Protein AF-A0A8J5D148-F1 (afdb_monomer)

Structure (mmCIF, N/CA/C/O backbone):
data_AF-A0A8J5D148-F1
#
_entry.id   AF-A0A8J5D148-F1
#
loop_
_atom_site.group_PDB
_atom_site.id
_atom_site.type_symbol
_atom_site.label_atom_id
_atom_site.label_alt_id
_atom_site.label_comp_id
_atom_site.label_asym_id
_atom_site.label_entity_id
_atom_site.label_seq_id
_atom_site.pdbx_PDB_ins_code
_atom_site.Cartn_x
_atom_site.Cartn_y
_atom_site.Cartn_z
_atom_site.occupancy
_atom_site.B_iso_or_equiv
_atom_site.auth_seq_id
_atom_site.auth_comp_id
_atom_site.auth_asym_id
_atom_site.auth_atom_id
_atom_site.pdbx_PDB_model_num
ATOM 1 N N . MET A 1 1 ? -12.281 -21.585 1.183 1.00 41.25 1 MET A N 1
ATOM 2 C CA . MET A 1 1 ? -13.255 -20.604 0.666 1.00 41.25 1 MET A CA 1
ATOM 3 C C . MET A 1 1 ? -12.756 -19.245 1.126 1.00 41.25 1 MET A C 1
ATOM 5 O O . MET A 1 1 ? -12.766 -19.003 2.324 1.00 41.25 1 MET A O 1
ATOM 9 N N . GLU A 1 2 ? -12.161 -18.438 0.244 1.00 59.06 2 GLU A N 1
ATOM 10 C CA . GLU A 1 2 ? -11.702 -17.100 0.647 1.00 59.06 2 GLU A CA 1
ATOM 11 C C . GLU A 1 2 ? -12.929 -16.235 0.947 1.00 59.06 2 GLU A C 1
ATOM 13 O O . GLU A 1 2 ? -13.855 -16.173 0.136 1.00 59.06 2 GLU A O 1
ATOM 18 N N . MET A 1 3 ? -12.967 -15.601 2.123 1.00 58.34 3 MET A N 1
ATOM 19 C CA . MET A 1 3 ? -14.024 -14.639 2.430 1.00 58.34 3 MET A CA 1
ATOM 20 C C . MET A 1 3 ? -13.976 -13.491 1.411 1.00 58.34 3 MET A C 1
ATOM 22 O O . MET A 1 3 ? -12.887 -12.983 1.119 1.00 58.34 3 MET A O 1
ATOM 26 N N . PRO A 1 4 ? -15.130 -13.052 0.877 1.00 70.19 4 PRO A N 1
ATOM 27 C CA . PRO A 1 4 ? -15.164 -11.924 -0.039 1.00 70.19 4 PRO A CA 1
ATOM 28 C C . PRO A 1 4 ? -14.619 -10.676 0.664 1.00 70.19 4 PRO A C 1
ATOM 30 O O . PRO A 1 4 ? -15.040 -10.331 1.767 1.00 70.19 4 PRO A O 1
ATOM 33 N N . LYS A 1 5 ? -13.670 -9.986 0.022 1.00 76.31 5 LYS A N 1
ATOM 34 C CA . LYS A 1 5 ? -13.105 -8.722 0.520 1.00 76.31 5 LYS A CA 1
ATOM 35 C C . LYS A 1 5 ? -14.107 -7.587 0.301 1.00 76.31 5 LYS A C 1
ATOM 37 O O . LYS A 1 5 ? -13.971 -6.814 -0.650 1.00 76.31 5 LYS A O 1
ATOM 42 N N . VAL A 1 6 ? -15.113 -7.509 1.171 1.00 84.56 6 VAL A N 1
ATOM 43 C CA . VAL A 1 6 ? -16.148 -6.467 1.160 1.00 84.56 6 VAL A CA 1
ATOM 44 C C . VAL A 1 6 ? -15.522 -5.104 1.471 1.00 84.56 6 VAL A C 1
ATOM 46 O O . VAL A 1 6 ? -14.596 -4.988 2.273 1.00 84.56 6 VAL A O 1
ATOM 49 N N . TYR A 1 7 ? -15.975 -4.064 0.773 1.00 87.44 7 TYR A N 1
ATOM 50 C CA . TYR A 1 7 ? -15.598 -2.687 1.077 1.00 87.44 7 TYR A CA 1
ATOM 51 C C . TYR A 1 7 ? -16.505 -2.160 2.191 1.00 87.44 7 TYR A C 1
ATOM 53 O O . TYR A 1 7 ? -17.708 -2.021 1.984 1.00 87.44 7 TYR A O 1
ATOM 61 N N . GLU A 1 8 ? -15.927 -1.864 3.351 1.00 90.00 8 GLU A N 1
ATOM 62 C CA . GLU A 1 8 ? -16.644 -1.421 4.548 1.00 90.00 8 GLU A CA 1
ATOM 63 C C . GLU A 1 8 ? -15.942 -0.219 5.200 1.00 90.00 8 GLU A C 1
ATOM 65 O O . GLU A 1 8 ? -14.727 -0.048 5.029 1.00 90.00 8 GLU A O 1
ATOM 70 N N . PRO A 1 9 ? -16.686 0.654 5.906 1.00 90.69 9 PRO A N 1
ATOM 71 C CA . PRO A 1 9 ? -16.088 1.744 6.661 1.00 90.69 9 PRO A CA 1
ATOM 72 C C . PRO A 1 9 ? -15.226 1.203 7.803 1.00 90.69 9 PRO A C 1
ATOM 74 O O . PRO A 1 9 ? -15.547 0.195 8.428 1.00 90.69 9 PRO A O 1
ATOM 77 N N . ILE A 1 10 ? -14.138 1.909 8.095 1.00 91.69 10 ILE A N 1
ATOM 78 C CA . ILE A 1 10 ? -13.222 1.560 9.181 1.00 91.69 10 ILE A CA 1
ATOM 79 C C . ILE A 1 10 ? -13.558 2.424 10.402 1.00 91.69 10 ILE A C 1
ATOM 81 O O . ILE A 1 10 ? -13.783 3.624 10.230 1.00 91.69 10 ILE A O 1
ATOM 85 N N . PRO A 1 11 ? -13.575 1.861 11.624 1.00 92.88 11 PRO A N 1
ATOM 86 C CA . PRO A 1 11 ? -13.984 2.594 12.822 1.00 92.88 11 PRO A CA 1
ATOM 87 C C . PRO A 1 11 ? -13.018 3.716 13.229 1.00 92.88 11 PRO A C 1
ATOM 89 O O . PRO A 1 11 ? -13.456 4.725 13.774 1.00 92.88 11 PRO A O 1
ATOM 92 N N . SER A 1 12 ? -11.710 3.562 12.994 1.00 96.44 12 SER A N 1
ATOM 93 C CA . SER A 1 12 ? -10.700 4.571 13.340 1.00 96.44 12 SER A CA 1
ATOM 94 C C . SER A 1 12 ? -9.389 4.370 12.571 1.00 96.44 12 SER A C 1
ATOM 96 O O . SER A 1 12 ? -9.133 3.297 12.022 1.00 96.44 12 SER A O 1
ATOM 98 N N . PHE A 1 13 ? -8.528 5.393 12.561 1.00 95.62 13 PHE A N 1
ATOM 99 C CA . PHE A 1 13 ? -7.180 5.285 11.988 1.00 95.62 13 PHE A CA 1
ATOM 100 C C . PHE A 1 13 ? -6.285 4.299 12.743 1.00 95.62 13 PHE A C 1
ATOM 102 O O . PHE A 1 13 ? -5.519 3.599 12.099 1.00 95.62 13 PHE A O 1
ATOM 109 N N . SER A 1 14 ? -6.417 4.193 14.068 1.00 96.75 14 SER A N 1
ATOM 110 C CA . SER A 1 14 ? -5.658 3.211 14.860 1.00 96.75 14 SER A CA 1
ATOM 111 C C . SER A 1 14 ? -6.025 1.777 14.466 1.00 96.75 14 SER A C 1
ATOM 113 O O . SER A 1 14 ? -5.141 0.972 14.206 1.00 96.75 14 SER A O 1
ATOM 115 N N . ALA A 1 15 ? -7.317 1.483 14.279 1.00 96.00 15 ALA A N 1
ATOM 116 C CA . ALA A 1 15 ? -7.740 0.165 13.806 1.00 96.00 15 ALA A CA 1
ATOM 117 C C . ALA A 1 15 ? -7.246 -0.141 12.377 1.00 96.00 15 ALA A C 1
ATOM 119 O O . ALA A 1 15 ? -6.964 -1.295 12.046 1.00 96.00 15 ALA A O 1
ATOM 120 N N . LEU A 1 16 ? -7.157 0.879 11.511 1.00 96.06 16 LEU A N 1
ATOM 121 C CA . LEU A 1 16 ? -6.555 0.732 10.183 1.00 96.06 16 LEU A CA 1
ATOM 122 C C . LEU A 1 16 ? -5.058 0.435 10.292 1.00 96.06 16 LEU A C 1
ATOM 124 O O . LEU A 1 16 ? -4.578 -0.471 9.617 1.00 96.06 16 LEU A O 1
ATOM 128 N N . GLU A 1 17 ? -4.344 1.181 11.128 1.00 97.38 17 GLU A N 1
ATOM 129 C CA . GLU A 1 17 ? -2.909 1.028 11.341 1.00 97.38 17 GLU A CA 1
ATOM 130 C C . GLU A 1 17 ? -2.564 -0.392 11.796 1.00 97.38 17 GLU A C 1
ATOM 132 O O . GLU A 1 17 ? -1.783 -1.058 11.117 1.00 97.38 17 GLU A O 1
ATOM 137 N N . ASP A 1 18 ? -3.225 -0.900 12.840 1.00 96.81 18 ASP A N 1
ATOM 138 C CA . ASP A 1 18 ? -3.003 -2.256 13.358 1.00 96.81 18 ASP A CA 1
ATOM 139 C C . ASP A 1 18 ? -3.196 -3.316 12.261 1.00 96.81 18 ASP A C 1
ATOM 141 O O . ASP A 1 18 ? -2.394 -4.239 12.082 1.00 96.81 18 ASP A O 1
ATOM 145 N N . ARG A 1 19 ? -4.251 -3.154 11.452 1.00 95.56 19 ARG A N 1
ATOM 146 C CA . ARG A 1 19 ? -4.561 -4.076 10.355 1.00 95.56 19 ARG A CA 1
ATOM 147 C C . ARG A 1 19 ? -3.526 -3.999 9.232 1.00 95.56 19 ARG A C 1
ATOM 149 O O . ARG A 1 19 ? -3.182 -5.029 8.650 1.00 95.56 19 ARG A O 1
ATOM 156 N N . LEU A 1 20 ? -3.026 -2.806 8.911 1.00 96.75 20 LEU A N 1
ATOM 157 C CA . LEU A 1 20 ? -1.981 -2.620 7.904 1.00 96.75 20 LEU A CA 1
ATOM 158 C C . LEU A 1 20 ? -0.622 -3.139 8.380 1.00 96.75 20 LEU A C 1
ATOM 160 O O . LEU A 1 20 ? 0.084 -3.752 7.579 1.00 96.75 20 LEU A O 1
ATOM 164 N N . GLN A 1 21 ? -0.281 -2.963 9.657 1.00 97.25 21 GLN A N 1
ATOM 165 C CA . GLN A 1 21 ? 0.923 -3.534 10.262 1.00 97.25 21 GLN A CA 1
ATOM 166 C C . GLN A 1 21 ? 0.892 -5.067 10.215 1.00 97.25 21 GLN A C 1
ATOM 168 O O . GLN A 1 21 ? 1.870 -5.689 9.795 1.00 97.25 21 GLN A O 1
ATOM 173 N N . MET A 1 22 ? -0.255 -5.682 10.527 1.00 96.94 22 MET A N 1
ATOM 174 C CA . MET A 1 22 ? -0.446 -7.128 10.377 1.00 96.94 22 MET A CA 1
ATOM 175 C C . MET A 1 22 ? -0.188 -7.587 8.931 1.00 96.94 22 MET A C 1
ATOM 177 O O . MET A 1 22 ? 0.573 -8.530 8.705 1.00 96.94 22 MET A O 1
ATOM 181 N N . PHE A 1 23 ? -0.778 -6.916 7.935 1.00 96.31 23 PHE A N 1
ATOM 182 C CA . PHE A 1 23 ? -0.556 -7.264 6.526 1.00 96.31 23 PHE A CA 1
ATOM 183 C C . PHE A 1 23 ? 0.884 -7.025 6.065 1.00 96.31 23 PHE A C 1
ATOM 185 O O . PHE A 1 23 ? 1.392 -7.783 5.238 1.00 96.31 23 PHE A O 1
ATOM 192 N N . LEU A 1 24 ? 1.549 -5.993 6.583 1.00 96.88 24 LEU A N 1
ATOM 193 C CA . LEU A 1 24 ? 2.955 -5.729 6.299 1.00 96.88 24 LEU A CA 1
ATOM 194 C C . LEU A 1 24 ? 3.851 -6.854 6.836 1.00 96.88 24 LEU A C 1
ATOM 196 O O . LEU A 1 24 ? 4.728 -7.321 6.111 1.00 96.88 24 LEU A O 1
ATOM 200 N N . SER A 1 25 ? 3.596 -7.328 8.060 1.00 95.94 25 SER A N 1
ATOM 201 C CA . SER A 1 25 ? 4.307 -8.478 8.636 1.00 95.94 25 SER A CA 1
ATOM 202 C C . SER A 1 25 ? 4.122 -9.728 7.776 1.00 95.94 25 SER A C 1
ATOM 204 O O . SER A 1 25 ? 5.103 -10.343 7.363 1.00 95.94 25 SER A O 1
ATOM 206 N N . GLN A 1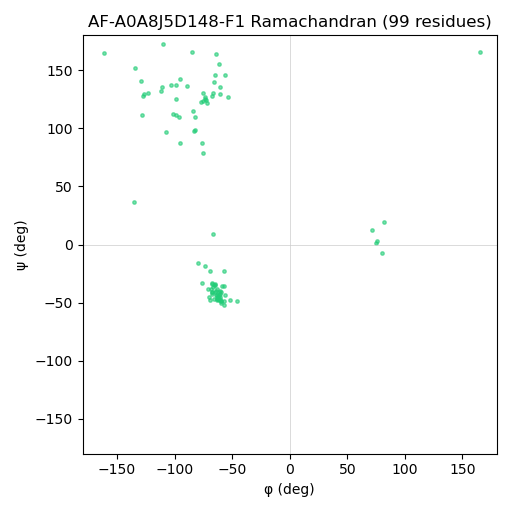 26 ? 2.878 -10.037 7.395 1.00 95.44 26 GLN A N 1
ATOM 207 C CA . GLN A 1 26 ? 2.575 -11.175 6.518 1.00 95.44 26 GLN A CA 1
ATOM 208 C C . GLN A 1 26 ? 3.279 -11.071 5.158 1.00 95.44 26 GLN A C 1
ATOM 210 O O . GLN A 1 26 ? 3.795 -12.062 4.640 1.00 95.44 26 GLN A O 1
ATOM 215 N N . TYR A 1 27 ? 3.326 -9.872 4.571 1.00 95.19 27 TYR A N 1
ATOM 216 C CA . TYR A 1 27 ? 4.065 -9.638 3.333 1.00 95.19 27 TYR A CA 1
ATOM 217 C C . TYR A 1 27 ? 5.560 -9.940 3.515 1.00 95.19 27 TYR A C 1
ATOM 219 O O . TYR A 1 27 ? 6.159 -10.629 2.686 1.00 95.19 27 TYR A O 1
ATOM 227 N N . ASN A 1 28 ? 6.158 -9.443 4.600 1.00 95.06 28 ASN A N 1
ATOM 228 C CA . ASN A 1 28 ? 7.583 -9.605 4.886 1.00 95.06 28 ASN A CA 1
ATOM 229 C C . ASN A 1 28 ? 7.966 -11.060 5.184 1.00 95.06 28 ASN A C 1
ATOM 231 O O . ASN A 1 28 ? 9.042 -11.495 4.783 1.00 95.06 28 ASN A O 1
ATOM 235 N N . GLU A 1 29 ? 7.085 -11.827 5.823 1.00 94.00 29 GLU A N 1
ATOM 236 C CA . GLU A 1 29 ? 7.271 -13.268 6.032 1.00 94.00 29 GLU A CA 1
ATOM 237 C C . GLU A 1 29 ? 7.229 -14.050 4.711 1.00 94.00 29 GLU A C 1
ATOM 239 O O . GLU A 1 29 ? 7.982 -15.008 4.520 1.00 94.00 29 GLU A O 1
ATOM 244 N N . MET A 1 30 ? 6.375 -13.629 3.774 1.00 89.69 30 MET A N 1
ATOM 245 C CA . MET A 1 30 ? 6.222 -14.299 2.483 1.00 89.69 30 MET A CA 1
ATOM 246 C C . MET A 1 30 ? 7.377 -13.995 1.512 1.00 89.69 30 MET A C 1
ATOM 248 O O . MET A 1 30 ? 7.739 -14.843 0.692 1.00 89.69 30 MET A O 1
ATOM 252 N N . VAL A 1 31 ? 7.960 -12.793 1.570 1.00 86.38 31 VAL A N 1
ATOM 253 C CA . VAL A 1 31 ? 8.964 -12.323 0.605 1.00 86.38 31 VAL A CA 1
ATOM 254 C C . VAL A 1 31 ? 10.380 -12.420 1.177 1.00 86.38 31 VAL A C 1
ATOM 256 O O . VAL A 1 31 ? 10.785 -11.643 2.037 1.00 86.38 31 VAL A O 1
ATOM 259 N N . ARG A 1 32 ? 11.206 -13.314 0.622 1.00 79.38 32 ARG A N 1
ATOM 260 C CA . ARG A 1 32 ? 12.626 -13.416 1.000 1.00 79.38 32 ARG A CA 1
ATOM 261 C C . ARG A 1 32 ? 13.452 -12.274 0.397 1.00 79.38 32 ARG A C 1
ATOM 263 O O . ARG A 1 32 ? 13.487 -12.112 -0.819 1.00 79.38 32 ARG A O 1
ATOM 270 N N . GLY A 1 33 ? 14.151 -11.513 1.243 1.00 74.00 33 GLY A N 1
ATOM 271 C CA . GLY A 1 33 ? 15.174 -10.535 0.833 1.00 74.00 33 GLY A CA 1
ATOM 272 C C . GLY A 1 33 ? 14.663 -9.225 0.217 1.00 74.00 33 GLY A C 1
ATOM 273 O O . GLY A 1 33 ? 15.474 -8.384 -0.154 1.00 74.00 33 GLY A O 1
ATOM 274 N N . ALA A 1 34 ? 13.345 -9.028 0.119 1.00 80.31 34 ALA A N 1
ATOM 275 C CA . ALA A 1 34 ? 12.727 -7.809 -0.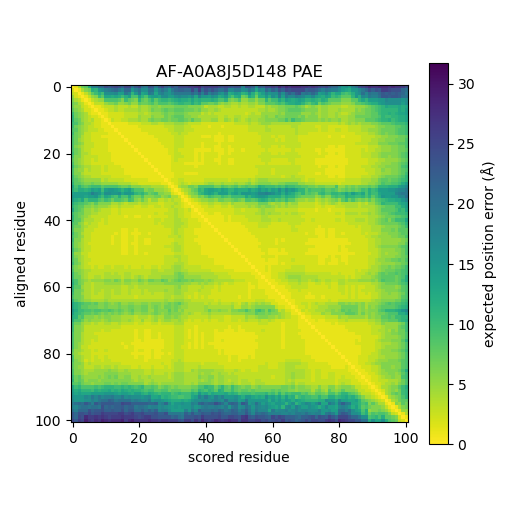417 1.00 80.31 34 ALA A CA 1
ATOM 276 C C . ALA A 1 34 ? 11.554 -7.319 0.455 1.00 80.31 34 ALA A C 1
ATOM 278 O O . ALA A 1 34 ? 10.535 -6.841 -0.057 1.00 80.31 34 ALA A O 1
ATOM 279 N N . GLY A 1 35 ? 11.704 -7.476 1.774 1.00 86.19 35 GLY A N 1
ATOM 280 C CA . GLY A 1 35 ? 10.773 -6.941 2.762 1.00 86.19 35 GLY A CA 1
ATOM 281 C C . GLY A 1 35 ? 10.683 -5.414 2.698 1.00 86.19 35 GLY A C 1
ATOM 282 O O . GLY A 1 35 ? 11.589 -4.735 2.210 1.00 86.19 35 GLY A O 1
ATOM 283 N N . MET A 1 36 ? 9.560 -4.878 3.160 1.00 93.19 36 MET A N 1
ATOM 284 C CA . MET A 1 36 ? 9.296 -3.448 3.256 1.00 93.19 36 MET A CA 1
ATOM 285 C C . MET A 1 36 ? 9.252 -3.039 4.727 1.00 93.19 36 MET A C 1
ATOM 287 O O . MET A 1 36 ? 8.600 -3.695 5.535 1.00 93.19 36 MET A O 1
ATOM 291 N N . ASP A 1 37 ? 9.901 -1.926 5.048 1.00 92.56 37 ASP A N 1
ATOM 292 C CA . ASP A 1 37 ? 9.792 -1.260 6.343 1.00 92.56 37 ASP A CA 1
ATOM 293 C C . ASP A 1 37 ? 8.968 0.018 6.146 1.00 92.56 37 ASP A C 1
ATOM 295 O O . ASP A 1 37 ? 9.454 1.011 5.601 1.00 92.56 37 ASP A O 1
ATOM 299 N N . LEU A 1 38 ? 7.666 -0.060 6.433 1.00 93.75 38 LEU A N 1
ATOM 300 C CA . LEU A 1 38 ? 6.728 1.044 6.232 1.00 93.75 38 LEU A CA 1
ATOM 301 C C . LEU A 1 38 ? 6.246 1.571 7.574 1.00 93.75 38 LEU A C 1
ATOM 303 O O . LEU A 1 38 ? 5.753 0.815 8.404 1.00 93.75 38 LEU A O 1
ATOM 307 N N . VAL A 1 39 ? 6.293 2.892 7.717 1.00 93.81 39 VAL A N 1
ATOM 308 C CA . VAL A 1 39 ? 5.678 3.614 8.832 1.00 93.81 39 VAL A CA 1
ATOM 309 C C . VAL A 1 39 ? 4.334 4.177 8.371 1.00 93.81 39 VAL A C 1
ATOM 311 O O . VAL A 1 39 ? 4.263 4.893 7.367 1.00 93.81 39 VAL A O 1
ATOM 314 N N . PHE A 1 40 ? 3.258 3.859 9.092 1.00 95.62 40 PHE A N 1
ATOM 315 C CA . PHE A 1 40 ? 1.892 4.241 8.730 1.00 95.62 40 PHE A CA 1
ATOM 316 C C . PHE A 1 40 ? 1.445 5.523 9.438 1.00 95.62 40 PHE A C 1
ATOM 318 O O . PHE A 1 40 ? 0.785 5.499 10.465 1.00 95.62 40 PHE A O 1
ATOM 325 N N . PHE A 1 41 ? 1.740 6.670 8.835 1.00 95.06 41 PHE A N 1
ATOM 326 C CA . PHE A 1 41 ? 1.075 7.930 9.181 1.00 95.06 41 PHE A CA 1
ATOM 327 C C . PHE A 1 41 ? -0.252 8.073 8.416 1.00 95.06 41 PHE A C 1
ATOM 329 O O . PHE A 1 41 ? -0.507 7.357 7.442 1.00 95.06 41 PHE A O 1
ATOM 336 N N . GLN A 1 42 ? -1.109 9.008 8.840 1.00 95.94 42 GLN A N 1
ATOM 337 C CA . GLN A 1 42 ? -2.470 9.158 8.301 1.00 95.94 42 GLN A CA 1
ATOM 338 C C . GLN A 1 42 ? -2.516 9.244 6.770 1.00 95.94 42 GLN A C 1
ATOM 340 O O . GLN A 1 42 ? -3.270 8.499 6.142 1.00 95.94 42 GLN A O 1
ATOM 345 N N . ASP A 1 43 ? -1.674 10.073 6.150 1.00 95.06 43 AS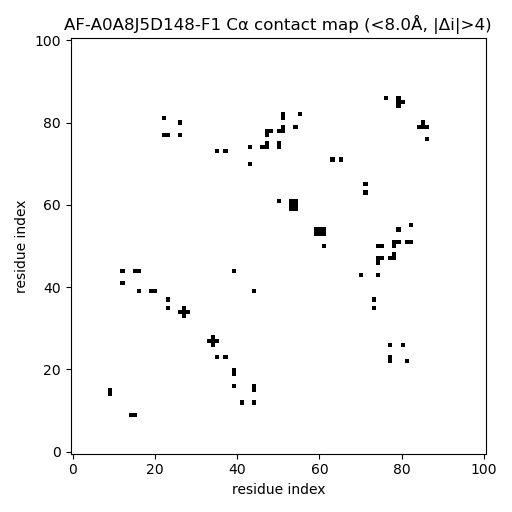P A N 1
ATOM 346 C CA . ASP A 1 43 ? -1.672 10.211 4.691 1.00 95.06 43 ASP A CA 1
ATOM 347 C C . ASP A 1 43 ? -1.273 8.911 3.984 1.00 95.06 43 ASP A C 1
ATOM 349 O O . ASP A 1 43 ? -1.899 8.534 2.991 1.00 95.06 43 ASP A O 1
ATOM 353 N N . ALA A 1 44 ? -0.286 8.172 4.505 1.00 96.12 44 ALA A N 1
ATOM 354 C CA . ALA A 1 44 ? 0.111 6.880 3.943 1.00 96.12 44 ALA A CA 1
ATOM 355 C C . ALA A 1 44 ? -1.052 5.876 3.971 1.00 96.12 44 ALA A C 1
ATOM 357 O O . ALA A 1 44 ? -1.315 5.200 2.971 1.00 96.12 44 ALA A O 1
ATOM 358 N N . MET A 1 45 ? -1.795 5.830 5.080 1.00 97.25 45 MET A N 1
ATOM 359 C CA . MET A 1 45 ? -2.979 4.982 5.224 1.00 97.25 45 MET A CA 1
ATOM 360 C C . MET A 1 45 ? -4.109 5.386 4.265 1.00 97.25 45 MET A C 1
ATOM 362 O O . MET A 1 45 ? -4.736 4.526 3.634 1.00 97.25 45 MET A O 1
ATOM 366 N N . ILE A 1 46 ? -4.340 6.691 4.093 1.00 96.75 46 ILE A N 1
ATOM 367 C CA . ILE A 1 46 ? -5.322 7.226 3.140 1.00 96.75 46 ILE A CA 1
ATOM 368 C C . ILE A 1 46 ? -4.926 6.858 1.705 1.00 96.75 46 ILE A C 1
ATOM 370 O O . ILE A 1 46 ? -5.762 6.371 0.936 1.00 96.75 46 ILE A O 1
ATOM 374 N N . HIS A 1 47 ? -3.661 7.053 1.330 1.00 97.00 47 HIS A N 1
ATOM 375 C CA . HIS A 1 47 ? -3.157 6.709 0.003 1.00 97.00 47 HIS A CA 1
ATOM 376 C C . HIS A 1 47 ? -3.264 5.210 -0.280 1.00 97.00 47 HIS A C 1
ATOM 378 O O . HIS A 1 47 ? -3.762 4.835 -1.342 1.00 97.00 47 HIS A O 1
ATOM 384 N N . LEU A 1 48 ? -2.885 4.354 0.671 1.00 97.25 48 LEU A N 1
ATOM 385 C CA .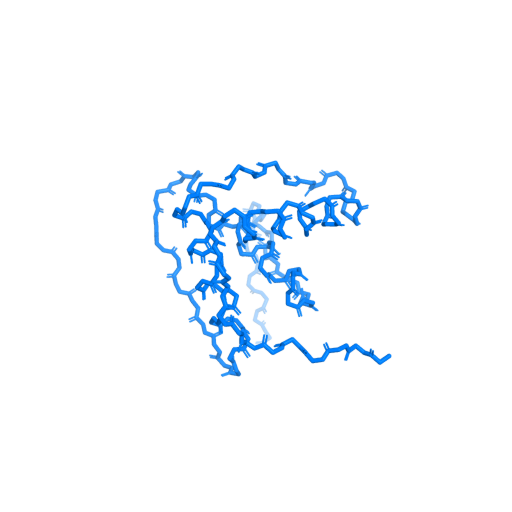 LEU A 1 48 ? -3.025 2.905 0.535 1.00 97.25 48 LEU A CA 1
ATOM 386 C C . LEU A 1 48 ? -4.492 2.499 0.352 1.00 97.25 48 LEU A C 1
ATOM 388 O O . LEU A 1 48 ? -4.806 1.728 -0.556 1.00 97.25 48 LEU A O 1
ATOM 392 N N . THR A 1 49 ? -5.403 3.066 1.147 1.00 95.81 49 THR A N 1
ATOM 393 C CA . THR A 1 49 ? -6.846 2.789 1.043 1.00 95.81 49 THR A CA 1
ATOM 394 C C . THR A 1 49 ? -7.403 3.207 -0.321 1.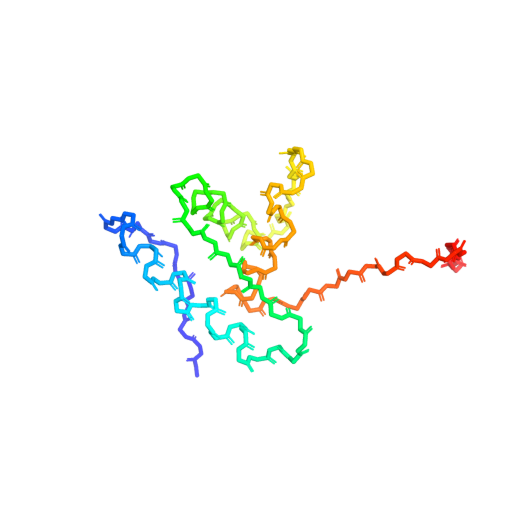00 95.81 49 THR A C 1
ATOM 396 O O . THR A 1 49 ? -8.165 2.458 -0.940 1.00 95.81 49 THR A O 1
ATOM 399 N N . ARG A 1 50 ? -6.979 4.366 -0.845 1.00 96.12 50 ARG A N 1
ATOM 400 C CA . ARG A 1 50 ? -7.338 4.830 -2.197 1.00 96.12 50 ARG A CA 1
ATOM 401 C C . ARG A 1 50 ? -6.829 3.875 -3.275 1.00 96.12 50 ARG A C 1
ATOM 403 O O . ARG A 1 50 ? -7.609 3.488 -4.141 1.00 96.12 50 ARG A O 1
ATOM 410 N N . ILE A 1 51 ? -5.566 3.453 -3.196 1.00 97.25 51 ILE A N 1
ATOM 411 C CA . ILE A 1 51 ? -4.984 2.486 -4.139 1.00 97.25 51 ILE A CA 1
ATOM 412 C C . ILE A 1 51 ? -5.766 1.168 -4.089 1.00 97.25 51 ILE A C 1
ATOM 414 O O . ILE A 1 51 ? -6.220 0.697 -5.128 1.00 97.25 51 ILE A O 1
ATOM 418 N N . SER A 1 52 ? -5.994 0.618 -2.892 1.00 95.75 52 SER A N 1
ATOM 419 C CA . SER A 1 52 ? -6.744 -0.628 -2.679 1.00 95.75 52 SER A CA 1
ATOM 420 C C . SER A 1 52 ? -8.165 -0.572 -3.250 1.00 95.75 52 SER A C 1
ATOM 422 O O . SER A 1 52 ? -8.674 -1.569 -3.765 1.00 95.75 52 SER A O 1
ATOM 424 N N . ARG A 1 53 ? -8.822 0.591 -3.183 1.00 94.88 53 ARG A N 1
ATOM 425 C CA . ARG A 1 53 ? -10.129 0.802 -3.812 1.00 94.88 53 ARG A CA 1
ATOM 426 C C . ARG A 1 53 ? -10.026 0.811 -5.337 1.00 94.88 53 ARG A C 1
ATOM 428 O O . ARG A 1 53 ? -10.804 0.121 -5.980 1.00 94.88 53 ARG A O 1
ATOM 435 N N . ILE A 1 54 ? -9.070 1.550 -5.907 1.00 96.19 54 ILE A N 1
ATOM 436 C CA . ILE A 1 54 ? -8.921 1.672 -7.366 1.00 96.19 54 ILE A CA 1
ATOM 437 C C . ILE A 1 54 ? -8.602 0.318 -8.007 1.00 96.19 54 ILE A C 1
ATOM 439 O O . ILE A 1 54 ? -9.262 -0.059 -8.968 1.00 96.19 54 ILE A O 1
ATOM 443 N N . ILE A 1 55 ? -7.636 -0.435 -7.470 1.00 94.88 55 ILE A N 1
ATOM 444 C CA . ILE A 1 55 ? -7.192 -1.700 -8.085 1.00 94.88 55 ILE A CA 1
ATOM 445 C C . ILE A 1 55 ? -8.237 -2.818 -7.998 1.00 94.88 55 ILE A C 1
ATOM 447 O O . ILE A 1 55 ? -8.183 -3.758 -8.782 1.00 94.88 55 ILE A O 1
ATOM 451 N N . ARG A 1 56 ? -9.174 -2.740 -7.042 1.00 91.62 56 ARG A N 1
ATOM 452 C CA . ARG A 1 56 ? -10.271 -3.713 -6.910 1.00 91.62 56 ARG A CA 1
ATOM 453 C C . ARG A 1 56 ? -11.417 -3.454 -7.883 1.00 91.62 56 ARG A C 1
ATOM 455 O O . ARG A 1 56 ? -12.238 -4.344 -8.089 1.00 91.62 56 ARG A O 1
ATOM 462 N N . ASN A 1 57 ? -11.485 -2.266 -8.482 1.00 91.75 57 ASN A N 1
ATOM 463 C CA . ASN A 1 57 ? -12.456 -1.991 -9.527 1.00 91.75 57 ASN A CA 1
ATOM 464 C C . ASN A 1 57 ? -12.005 -2.663 -10.838 1.00 91.75 57 ASN A C 1
ATOM 466 O O . ASN A 1 57 ? -10.863 -2.462 -11.258 1.00 91.75 57 ASN A O 1
ATOM 470 N N . PRO A 1 58 ? -12.885 -3.413 -11.529 1.00 92.00 58 PRO A N 1
ATOM 471 C CA . PRO A 1 58 ? -12.583 -3.944 -12.855 1.00 92.00 58 PRO A CA 1
ATOM 472 C C . PRO A 1 58 ? -12.144 -2.826 -13.814 1.00 92.00 58 PRO A C 1
ATOM 474 O O . PRO A 1 58 ? -12.827 -1.812 -13.935 1.00 92.00 58 PRO A O 1
ATOM 477 N N . GLY A 1 59 ? -10.989 -2.991 -14.468 1.00 93.12 59 GLY A N 1
ATOM 478 C CA . GLY A 1 59 ? -10.413 -1.966 -15.354 1.00 93.12 59 GLY A CA 1
ATOM 479 C C . GLY A 1 59 ? -9.854 -0.726 -14.637 1.00 93.12 59 GLY A C 1
ATOM 480 O O . GLY A 1 59 ? -9.582 0.286 -15.285 1.00 93.12 59 GLY A O 1
ATOM 481 N N . GLY A 1 60 ? -9.689 -0.775 -13.312 1.00 93.06 60 GLY A N 1
ATOM 482 C CA . GLY A 1 60 ? -9.151 0.323 -12.517 1.00 93.06 60 GLY A CA 1
ATOM 483 C C . GLY A 1 60 ? -7.681 0.611 -12.825 1.00 93.06 60 GLY A C 1
ATOM 484 O O . GLY A 1 60 ? -6.841 -0.284 -12.809 1.00 93.06 60 GLY A O 1
ATOM 485 N N . ASN A 1 61 ? -7.365 1.885 -13.063 1.00 95.19 61 ASN A N 1
ATOM 486 C CA . ASN A 1 61 ? -6.007 2.373 -13.291 1.00 95.19 61 ASN A CA 1
ATOM 487 C C . ASN A 1 61 ? -5.732 3.563 -12.364 1.00 95.19 61 ASN A C 1
ATOM 489 O O . ASN A 1 61 ? -6.608 4.402 -12.154 1.00 95.19 61 ASN A O 1
ATOM 493 N N . ALA A 1 62 ? -4.519 3.647 -11.815 1.00 95.12 62 ALA A N 1
ATOM 494 C CA . ALA A 1 62 ? -4.107 4.735 -10.931 1.00 95.12 62 ALA A CA 1
ATOM 495 C C . ALA A 1 62 ? -2.813 5.381 -11.435 1.00 95.12 62 ALA A C 1
ATOM 497 O O . ALA A 1 62 ? -1.815 4.694 -11.645 1.00 95.12 62 ALA A O 1
ATOM 498 N N . LEU A 1 63 ? -2.811 6.710 -11.557 1.00 96.19 63 LEU A N 1
ATOM 499 C CA . LEU A 1 63 ? -1.597 7.501 -11.740 1.00 96.19 63 LEU A CA 1
ATOM 500 C C . LEU A 1 63 ? -1.177 8.075 -10.384 1.00 96.19 63 LEU A C 1
ATOM 502 O O . LEU A 1 63 ? -1.861 8.932 -9.827 1.00 96.19 63 LEU A O 1
ATOM 506 N N . LEU A 1 64 ? -0.058 7.593 -9.841 1.00 95.62 64 LEU A N 1
ATOM 507 C CA . LEU A 1 64 ? 0.469 8.061 -8.559 1.00 95.62 64 LEU A CA 1
ATOM 508 C C . LEU A 1 64 ? 1.535 9.134 -8.788 1.00 95.62 64 LEU A C 1
ATOM 510 O O . LEU A 1 64 ? 2.643 8.836 -9.234 1.00 95.62 64 LEU A O 1
ATOM 514 N N . VAL A 1 65 ? 1.209 10.379 -8.445 1.00 95.06 65 VAL A N 1
ATOM 515 C CA . VAL A 1 65 ? 2.109 11.532 -8.576 1.00 95.06 65 VAL A CA 1
ATOM 516 C C . VAL A 1 65 ? 2.676 11.906 -7.210 1.00 95.06 65 VAL A C 1
ATOM 518 O O . VAL A 1 65 ? 1.969 11.901 -6.208 1.00 95.06 65 VAL A O 1
ATOM 521 N N . GLY A 1 66 ? 3.971 12.209 -7.163 1.00 91.31 66 GLY A N 1
ATOM 522 C CA . GLY A 1 66 ? 4.653 12.672 -5.957 1.00 91.31 66 GLY A CA 1
ATOM 523 C C . GLY A 1 66 ? 6.165 12.588 -6.109 1.00 91.31 66 GLY A C 1
ATOM 524 O O . GLY A 1 66 ? 6.664 11.884 -6.991 1.00 91.31 66 GLY A O 1
ATOM 525 N N . VAL A 1 67 ? 6.900 13.246 -5.220 1.00 93.69 67 VAL A N 1
ATOM 526 C CA . VAL A 1 67 ? 8.373 13.268 -5.230 1.00 93.69 67 VAL A CA 1
ATOM 527 C C . VAL A 1 67 ? 8.988 11.879 -4.993 1.00 93.69 67 VAL A C 1
ATOM 529 O O . VAL A 1 67 ? 8.301 10.943 -4.561 1.00 93.69 67 VAL A O 1
ATOM 532 N N . GLY A 1 68 ? 10.276 11.706 -5.301 1.00 91.62 68 GLY A N 1
ATOM 533 C CA . GLY A 1 68 ? 11.014 10.477 -4.975 1.00 91.62 68 GLY A CA 1
ATOM 534 C C . GLY A 1 68 ? 10.952 10.159 -3.474 1.00 91.62 68 GLY A C 1
ATOM 535 O O . GLY A 1 68 ? 10.871 11.065 -2.656 1.00 91.62 68 GLY A O 1
ATOM 536 N N . GLY A 1 69 ? 10.916 8.876 -3.104 1.00 88.81 69 GLY A N 1
ATOM 537 C CA . GLY A 1 69 ? 10.875 8.455 -1.692 1.00 88.81 69 GLY A CA 1
ATOM 538 C C . GLY A 1 69 ? 9.503 8.515 -1.000 1.00 88.81 69 GLY A C 1
ATOM 539 O O . GLY A 1 69 ? 9.356 7.962 0.078 1.00 88.81 69 GLY A O 1
ATOM 540 N N . SER A 1 70 ? 8.460 9.066 -1.630 1.00 90.94 70 SER A N 1
ATOM 541 C CA . SER A 1 70 ? 7.087 9.161 -1.071 1.00 90.94 70 SER A CA 1
ATOM 542 C C . SER A 1 70 ? 6.333 7.828 -0.876 1.00 90.94 70 SER A C 1
ATOM 544 O O . SER A 1 70 ? 5.128 7.823 -0.649 1.00 90.94 70 SER A O 1
ATOM 546 N N . GLY A 1 71 ? 6.992 6.677 -1.028 1.00 93.38 71 GLY A N 1
ATOM 547 C CA . GLY A 1 71 ? 6.383 5.365 -0.776 1.00 93.38 71 GLY A CA 1
ATOM 548 C C . GLY A 1 71 ? 5.409 4.850 -1.844 1.00 93.38 71 GLY A C 1
ATOM 549 O O . GLY A 1 71 ? 4.882 3.754 -1.681 1.00 93.38 71 GLY A O 1
ATOM 550 N N . LYS A 1 72 ? 5.196 5.563 -2.965 1.00 95.62 72 LYS A N 1
ATOM 551 C CA . LYS A 1 72 ? 4.245 5.178 -4.038 1.00 95.62 72 LYS A CA 1
ATOM 552 C C . LYS A 1 72 ? 4.338 3.702 -4.445 1.00 95.62 72 LYS A C 1
ATOM 554 O O . LYS A 1 72 ? 3.326 3.009 -4.517 1.00 95.62 72 LYS A O 1
ATOM 559 N N . GLN A 1 73 ? 5.554 3.214 -4.697 1.00 94.50 73 GLN A N 1
ATOM 560 C CA . GLN A 1 73 ? 5.780 1.830 -5.117 1.00 94.50 73 GLN A CA 1
ATOM 561 C C . GLN A 1 73 ? 5.504 0.841 -3.978 1.00 94.50 73 GLN A C 1
ATOM 563 O O . GLN A 1 73 ? 4.829 -0.161 -4.196 1.00 94.50 73 GLN A O 1
ATOM 568 N N . SER A 1 74 ? 5.984 1.125 -2.767 1.00 95.44 74 SER A N 1
ATOM 569 C CA . SER A 1 74 ? 5.819 0.238 -1.612 1.00 95.44 74 SER A CA 1
ATOM 570 C C . SER A 1 74 ? 4.357 0.132 -1.164 1.00 95.44 74 SER A C 1
ATOM 572 O O . SER A 1 74 ? 3.857 -0.972 -0.964 1.00 95.44 74 SER A O 1
ATOM 574 N N . LEU A 1 75 ? 3.625 1.253 -1.121 1.00 96.88 75 LEU A N 1
ATOM 575 C CA . LEU A 1 75 ? 2.187 1.261 -0.827 1.00 96.88 75 LEU A CA 1
ATOM 576 C C . LEU A 1 75 ? 1.386 0.499 -1.891 1.00 96.88 75 LEU A C 1
ATOM 578 O O . LEU A 1 75 ? 0.459 -0.234 -1.554 1.00 96.88 75 LEU A O 1
ATOM 582 N N . THR A 1 76 ? 1.766 0.616 -3.168 1.00 96.62 76 THR A N 1
ATOM 583 C CA . THR A 1 76 ? 1.117 -0.131 -4.260 1.00 96.62 76 THR A CA 1
ATOM 584 C C . THR A 1 76 ? 1.374 -1.633 -4.158 1.00 96.62 76 THR A C 1
ATOM 586 O O . THR A 1 76 ? 0.450 -2.426 -4.353 1.00 96.62 76 THR A O 1
ATOM 589 N N . LYS A 1 77 ? 2.605 -2.038 -3.816 1.00 95.31 77 LYS A N 1
ATOM 590 C CA . LYS A 1 77 ? 2.953 -3.447 -3.576 1.00 95.31 77 LYS A CA 1
ATOM 591 C C . LYS A 1 77 ? 2.147 -4.025 -2.418 1.00 95.31 77 LYS A C 1
ATOM 593 O O . LYS A 1 77 ? 1.531 -5.074 -2.590 1.00 95.31 77 LYS A O 1
ATOM 598 N N . LEU A 1 78 ? 2.080 -3.313 -1.290 1.00 96.38 78 LEU A N 1
ATOM 599 C CA . LEU A 1 78 ? 1.299 -3.753 -0.135 1.00 96.38 78 LEU A CA 1
ATOM 600 C C . LEU A 1 78 ? -0.200 -3.831 -0.459 1.00 96.38 78 LEU A C 1
ATOM 602 O O . LEU A 1 78 ? -0.831 -4.842 -0.170 1.00 96.38 78 LEU A O 1
ATOM 606 N N . ALA A 1 79 ? -0.772 -2.823 -1.126 1.00 96.56 79 ALA A N 1
ATOM 607 C CA . ALA A 1 79 ? -2.179 -2.846 -1.533 1.00 96.56 79 ALA A CA 1
ATOM 608 C C . ALA A 1 79 ? -2.497 -4.021 -2.477 1.00 96.56 79 ALA A C 1
ATOM 610 O O . ALA A 1 79 ? -3.535 -4.666 -2.329 1.00 96.56 79 ALA A O 1
ATOM 611 N N . SER A 1 80 ? -1.595 -4.327 -3.415 1.00 95.25 80 SER A N 1
ATOM 612 C CA . SER A 1 80 ? -1.738 -5.463 -4.337 1.00 95.25 80 SER A CA 1
ATOM 613 C C . SER A 1 80 ? -1.642 -6.804 -3.609 1.00 95.25 80 SER A C 1
ATOM 615 O O . SER A 1 80 ? -2.446 -7.696 -3.872 1.00 95.25 80 SER A O 1
ATOM 617 N N . PHE A 1 81 ? -0.721 -6.926 -2.646 1.00 94.50 81 PHE A N 1
ATOM 618 C CA . PHE A 1 81 ? -0.620 -8.091 -1.765 1.00 94.50 81 PHE A CA 1
ATOM 619 C C . PHE A 1 81 ? -1.904 -8.296 -0.953 1.00 94.50 81 PHE A C 1
ATOM 621 O O . PHE A 1 81 ? -2.485 -9.378 -0.994 1.00 94.50 81 PHE A O 1
ATOM 628 N N . ILE A 1 82 ? -2.414 -7.237 -0.313 1.00 94.62 82 ILE A N 1
ATOM 629 C CA . ILE A 1 82 ? -3.683 -7.268 0.428 1.00 94.62 82 ILE A CA 1
ATOM 630 C C . ILE A 1 82 ? -4.840 -7.665 -0.489 1.00 94.62 82 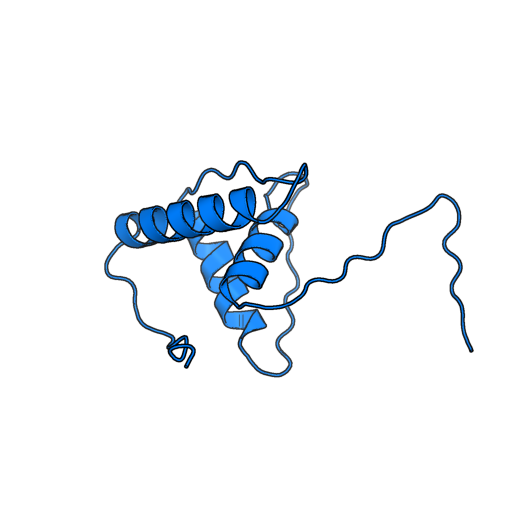ILE A C 1
ATOM 632 O O . ILE A 1 82 ? -5.740 -8.377 -0.054 1.00 94.62 82 ILE A O 1
ATOM 636 N N . ALA A 1 83 ? -4.840 -7.245 -1.756 1.00 92.94 83 ALA A N 1
ATOM 637 C CA . ALA A 1 83 ? -5.848 -7.647 -2.733 1.00 92.94 83 ALA A CA 1
ATOM 638 C C . ALA A 1 83 ? -5.685 -9.104 -3.213 1.00 92.94 83 ALA A C 1
ATOM 640 O O . ALA A 1 83 ? -6.672 -9.703 -3.635 1.00 92.94 83 ALA A O 1
ATOM 641 N N . GLY A 1 84 ? -4.513 -9.720 -3.035 1.00 92.25 84 GLY A N 1
ATOM 642 C CA . GLY A 1 84 ? -4.189 -11.058 -3.545 1.00 92.25 84 GLY A CA 1
ATOM 643 C C . GLY A 1 84 ? -3.761 -11.050 -5.017 1.00 92.25 84 GLY A C 1
ATOM 644 O O . GLY A 1 84 ? -3.827 -12.075 -5.692 1.00 92.25 84 GLY A O 1
ATOM 645 N N . TYR A 1 85 ? -3.350 -9.895 -5.543 1.00 92.25 85 TYR A N 1
ATOM 646 C CA . TYR A 1 85 ? -2.938 -9.752 -6.934 1.00 92.25 85 TYR A CA 1
ATOM 647 C C . TYR A 1 85 ? -1.448 -10.027 -7.112 1.00 92.25 85 TYR A C 1
ATOM 649 O O . TYR A 1 85 ? -0.602 -9.536 -6.362 1.00 92.25 85 TYR A O 1
ATOM 657 N N . LYS A 1 86 ? -1.116 -10.779 -8.166 1.00 90.31 86 LYS A N 1
ATOM 658 C CA . LYS A 1 86 ? 0.268 -10.933 -8.617 1.00 90.31 86 LYS A CA 1
ATOM 659 C C . LYS A 1 86 ? 0.709 -9.640 -9.289 1.00 90.31 86 LYS A C 1
ATOM 661 O O . LYS A 1 86 ? 0.050 -9.158 -10.206 1.00 90.31 86 LYS A O 1
ATOM 666 N N . THR A 1 87 ? 1.828 -9.091 -8.835 1.00 90.88 87 THR A N 1
ATOM 667 C CA . THR A 1 87 ? 2.418 -7.894 -9.434 1.00 90.88 87 THR A CA 1
ATOM 668 C C . THR A 1 87 ? 3.490 -8.290 -10.439 1.00 90.88 87 THR A C 1
ATOM 670 O O . THR A 1 87 ? 4.229 -9.253 -10.237 1.00 90.88 87 THR A O 1
ATOM 673 N N . PHE A 1 88 ? 3.568 -7.541 -11.533 1.00 90.94 88 PHE A N 1
ATOM 674 C CA . PHE A 1 88 ? 4.633 -7.652 -12.518 1.00 90.94 88 PHE A CA 1
ATOM 675 C C . PHE A 1 88 ? 5.296 -6.285 -12.651 1.00 90.94 88 PHE A C 1
ATOM 677 O O . PHE A 1 88 ? 4.615 -5.270 -12.796 1.00 90.94 88 PHE A O 1
ATOM 684 N N . GLN A 1 89 ? 6.622 -6.259 -12.579 1.00 89.19 89 GLN A N 1
ATOM 685 C CA . GLN A 1 89 ? 7.409 -5.050 -12.758 1.00 89.19 89 GLN A CA 1
ATOM 686 C C . GLN A 1 89 ? 8.478 -5.321 -13.809 1.00 89.19 89 GLN A C 1
ATOM 688 O O . GLN A 1 89 ? 9.244 -6.275 -13.692 1.00 89.19 89 GLN A O 1
ATOM 693 N N . ILE A 1 90 ? 8.547 -4.456 -14.818 1.00 87.50 90 ILE A N 1
ATOM 694 C CA . ILE A 1 90 ? 9.599 -4.521 -15.829 1.00 87.50 90 ILE A CA 1
ATOM 695 C C . ILE A 1 90 ? 10.910 -4.078 -15.175 1.00 87.50 90 ILE A C 1
ATOM 697 O O . ILE A 1 90 ? 11.011 -2.968 -14.646 1.00 87.50 90 ILE A O 1
ATOM 701 N N . ALA A 1 91 ? 11.909 -4.958 -15.198 1.00 85.19 91 ALA A N 1
ATOM 702 C CA . ALA A 1 91 ? 13.259 -4.625 -14.776 1.00 85.19 91 ALA A CA 1
ATOM 703 C C . ALA A 1 91 ? 13.948 -3.821 -15.883 1.00 85.19 91 ALA A C 1
ATOM 705 O O . ALA A 1 91 ? 14.070 -4.285 -17.017 1.00 85.19 91 ALA A O 1
ATOM 706 N N . LEU A 1 92 ? 14.407 -2.614 -15.553 1.00 82.44 92 LEU A N 1
ATOM 707 C CA . LEU A 1 92 ? 15.242 -1.836 -16.460 1.00 82.44 92 LEU A CA 1
ATOM 708 C C . LEU A 1 92 ? 16.630 -2.477 -16.510 1.00 82.44 92 LEU A C 1
ATOM 710 O O . LEU A 1 92 ? 17.280 -2.653 -15.481 1.00 82.44 92 LEU A O 1
ATOM 714 N N . THR A 1 93 ? 17.081 -2.822 -17.710 1.00 85.00 93 THR A N 1
ATOM 715 C CA . THR A 1 93 ? 18.464 -3.240 -17.957 1.00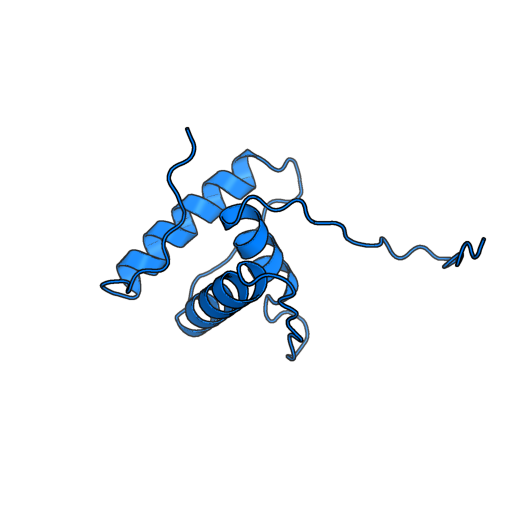 85.00 93 THR A CA 1
ATOM 716 C C . THR A 1 93 ? 19.177 -2.157 -18.763 1.00 85.00 93 THR A C 1
ATOM 718 O O . THR A 1 93 ? 18.553 -1.198 -19.217 1.00 85.00 93 THR A O 1
ATOM 721 N N . ARG A 1 94 ? 20.498 -2.290 -18.948 1.00 83.88 94 ARG A N 1
ATOM 722 C CA . ARG A 1 94 ? 21.284 -1.332 -19.748 1.00 83.88 94 ARG A CA 1
ATOM 723 C C . ARG A 1 94 ? 20.771 -1.192 -21.187 1.00 83.88 94 ARG A C 1
ATOM 725 O O . ARG A 1 94 ? 21.004 -0.160 -21.802 1.00 83.88 94 ARG A O 1
ATOM 732 N N . TRP A 1 95 ? 20.062 -2.201 -21.694 1.00 83.56 95 TRP A N 1
ATOM 733 C CA . TRP A 1 95 ? 19.481 -2.217 -23.030 1.00 83.56 95 TRP A CA 1
ATOM 734 C C . TRP A 1 95 ? 18.002 -2.576 -22.933 1.00 83.56 95 TRP A C 1
ATOM 736 O O . TRP A 1 95 ? 17.645 -3.706 -22.606 1.00 83.56 95 TRP A O 1
ATOM 746 N N . VAL A 1 96 ? 17.119 -1.627 -23.231 1.00 73.81 96 VAL A N 1
ATOM 747 C CA . VAL A 1 96 ? 15.686 -1.922 -23.319 1.00 73.81 96 VAL A CA 1
ATOM 748 C C . VAL A 1 96 ? 15.411 -2.499 -24.704 1.00 73.81 96 VAL A C 1
ATOM 750 O O . VAL A 1 96 ? 15.300 -1.764 -25.681 1.00 73.81 96 VAL A O 1
ATOM 753 N N . LEU A 1 97 ? 15.332 -3.826 -24.797 1.00 73.25 97 LEU A N 1
ATOM 754 C CA . LEU A 1 97 ? 14.889 -4.497 -26.015 1.00 73.25 97 LEU A CA 1
ATOM 755 C C . LEU A 1 97 ? 13.361 -4.493 -26.046 1.00 73.25 97 LEU A C 1
ATOM 757 O O . LEU A 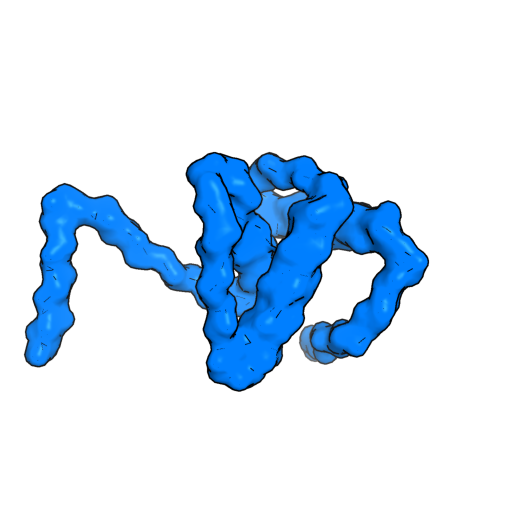1 97 ? 12.710 -5.184 -25.262 1.00 73.25 97 LEU A O 1
ATOM 761 N N . ILE A 1 98 ? 12.787 -3.711 -26.957 1.00 77.31 98 ILE A N 1
ATOM 762 C CA . ILE A 1 98 ? 11.366 -3.808 -27.280 1.00 77.31 98 ILE A CA 1
ATOM 763 C C . ILE A 1 98 ? 11.239 -4.943 -28.293 1.00 77.31 98 ILE A C 1
ATOM 765 O O . ILE A 1 98 ? 11.499 -4.760 -29.478 1.00 77.31 98 ILE A O 1
ATOM 769 N N . ALA A 1 99 ? 10.886 -6.137 -27.820 1.00 67.38 99 ALA A N 1
ATOM 770 C CA . ALA A 1 99 ? 10.548 -7.245 -28.702 1.00 67.38 99 ALA A CA 1
ATOM 771 C C . ALA A 1 99 ? 9.141 -7.006 -29.271 1.00 67.38 99 ALA A C 1
ATOM 773 O O . ALA A 1 99 ? 8.140 -7.431 -28.694 1.00 67.38 99 ALA A O 1
ATOM 774 N N . THR A 1 100 ? 9.057 -6.275 -30.380 1.00 54.44 100 THR A N 1
ATOM 775 C CA . THR A 1 100 ? 7.866 -6.274 -31.232 1.00 54.44 100 THR A CA 1
ATOM 776 C C . THR A 1 100 ? 7.831 -7.600 -31.982 1.00 54.44 100 THR A C 1
ATOM 778 O O . THR A 1 100 ? 8.818 -7.964 -32.621 1.00 54.44 100 THR A O 1
ATOM 781 N N . ARG A 1 101 ? 6.723 -8.338 -31.869 1.00 49.16 101 ARG A N 1
ATOM 782 C CA . ARG A 1 101 ? 6.396 -9.337 -32.892 1.00 49.16 101 ARG A CA 1
ATOM 783 C C . ARG A 1 101 ? 6.217 -8.651 -34.238 1.00 49.16 101 ARG A C 1
ATOM 785 O O . ARG A 1 101 ? 5.704 -7.509 -34.223 1.00 49.16 101 ARG A O 1
#

InterPro domains:
  IPR024317 Dynein heavy chain, AAA module D4 [PF12780] (36-94)
  IPR026983 Dynein heavy chain [PTHR46961] (3-94)
  IPR027417 P-loop containing nucleoside triphosphate hydrolase [G3DSA:3.40.50.300] (14-98)
  IPR027417 P-loop containing nucleoside triphosphate hydrolase [SSF52540] (27-93)

Sequence (101 aa):
MEMPKVYEPIPSFSALEDRLQMFLSQYNEMVRGAGMDLVFFQDAMIHLTRISRIIRNPGGNALLVGVGGSGKQSLTKLASFIAGYKTFQIALTRWVLIATR

Mean predicted aligned error: 5.55 Å

Solvent-accessible surface area (backbone atoms only — not comparable to full-atom values): 6832 Å² total; per-residue (Å²): 132,85,75,80,88,74,90,72,90,75,96,43,70,67,65,48,43,57,54,49,52,51,53,46,52,54,48,36,74,71,37,84,95,70,57,77,91,80,83,80,47,73,66,54,51,52,51,30,53,52,50,42,54,40,65,69,38,89,91,45,79,83,89,88,84,77,65,89,88,73,46,67,67,59,43,50,51,50,30,32,54,76,71,70,50,88,84,85,76,90,81,86,59,101,68,84,80,80,82,73,131

pLDDT: mean 89.71, std 10.76, range [41.25, 97.38]

Nearest PDB structures (foldseek):
  6zyy-assembly1_C  TM=9.149E-01  e=8.260E-05  Tetrahymena thermophila SB210
  8fdu-assembly1_A  TM=8.520E-01  e=1.537E-03  Homo sapiens
  8fdt-assembly1_A  TM=8.519E-01  e=2.375E-03  Homo sapiens
  3vkh-assembly2_B  TM=9.126E-01  e=5.673E-03  Dictyostelium discoideum
  7mgm-assembly1_A  TM=9.316E-01  e=8.228E-02  Saccharomyces cerevisiae

Radius of gyration: 15.47 Å; Cα contacts (8 Å, |Δi|>4): 55; chains: 1; bounding box: 38×34×48 Å

Organism: Chionoecetes opilio (NCBI:txid41210)

Foldseek 3Di:
DDDPPDDDDDPDPVSLQVVLVVLLVVVQVVDPPDRDDDDDDPVLSVVLVVLLVQVPDVVRD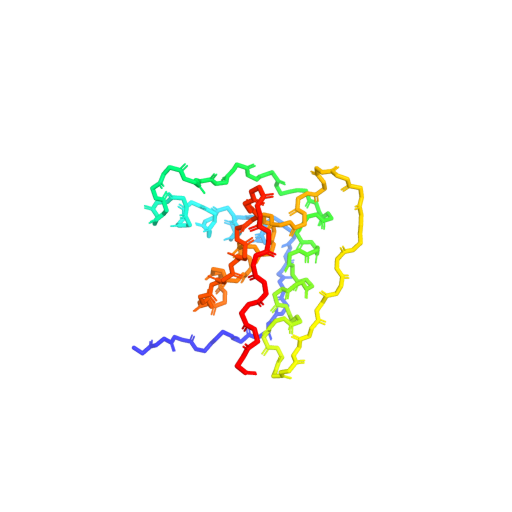DDDDDDPPPCPVVSNVSSCVVVVHDDDDDDDDPDDDPPDD

Secondary structure (DSSP, 8-state):
-PPP------S-HHHHHHHHHHHHHHHHHHSSS--------HHHHHHHHHHHHHHHSTT--------TTSSHHHHHHHHHHHHTPPP--PPP-SS------